Protein AF-A0A409VLP4-F1 (afdb_monomer_lite)

Secondary structure (DSSP, 8-state):
--------------TT-TT-B--TTTTSTTGGG-EEEEEEHHHHHHHHHHHHHHH-SSSEEEEEESSSPP-TTT--HHHHHH-HHHHHHHHHHT--TT---SSSTT-S-SEEEEE--EEEETTEEEE-SSHHHHHHHHHHSTTGGGSEE-----------S---

Structure (mmCIF, N/CA/C/O backbone):
data_AF-A0A409VLP4-F1
#
_entry.id   AF-A0A409VLP4-F1
#
loop_
_atom_site.group_PDB
_atom_site.id
_atom_site.type_symbol
_atom_site.label_atom_id
_atom_site.label_alt_id
_atom_site.label_comp_id
_atom_site.label_asym_id
_atom_site.label_entity_id
_atom_site.label_seq_id
_atom_site.pdbx_PDB_ins_code
_atom_site.Cartn_x
_atom_site.Cartn_y
_atom_site.Cartn_z
_atom_site.occupancy
_atom_site.B_iso_or_equiv
_atom_site.auth_seq_id
_atom_site.auth_comp_id
_atom_site.auth_asym_id
_atom_site.auth_atom_id
_atom_site.pdbx_PDB_model_num
ATOM 1 N N . MET A 1 1 ? -3.221 -22.426 -33.220 1.00 42.34 1 MET A N 1
ATOM 2 C CA . MET A 1 1 ? -2.177 -21.401 -33.399 1.00 42.34 1 MET A CA 1
ATOM 3 C C . MET A 1 1 ? -2.850 -20.164 -33.955 1.00 42.34 1 MET A C 1
ATOM 5 O O . MET A 1 1 ? -3.076 -20.144 -35.148 1.00 42.34 1 MET A O 1
ATOM 9 N N . VAL A 1 2 ? -3.279 -19.259 -33.075 1.00 27.09 2 VAL A N 1
ATOM 10 C CA . VAL A 1 2 ? -3.191 -17.789 -33.166 1.00 27.09 2 VAL A CA 1
ATOM 11 C C . VAL A 1 2 ? -3.543 -17.329 -31.747 1.00 27.09 2 VAL A C 1
ATOM 13 O O . VAL A 1 2 ? -4.700 -17.402 -31.343 1.00 27.09 2 VAL A O 1
ATOM 16 N N . CYS A 1 3 ? -2.531 -16.984 -30.956 1.00 31.17 3 CYS A N 1
ATOM 17 C CA . CYS A 1 3 ? -2.712 -16.157 -29.771 1.00 31.17 3 CYS A CA 1
ATOM 18 C C . CYS A 1 3 ? -2.312 -14.757 -30.222 1.00 31.17 3 CYS A C 1
ATOM 20 O O . CYS A 1 3 ? -1.125 -14.504 -30.394 1.00 31.17 3 CYS A O 1
ATOM 22 N N . GLU A 1 4 ? -3.283 -13.886 -30.464 1.00 32.22 4 GLU A N 1
ATOM 23 C CA . GLU A 1 4 ? -3.028 -12.458 -30.621 1.00 32.22 4 GLU A CA 1
ATOM 24 C C . GLU A 1 4 ? -3.919 -11.721 -29.630 1.00 32.22 4 GLU A C 1
ATOM 26 O O . GLU A 1 4 ? -5.103 -11.495 -29.854 1.00 32.22 4 GLU A O 1
ATOM 31 N N . GLY A 1 5 ? -3.321 -11.414 -28.486 1.00 32.00 5 GLY A N 1
ATOM 32 C CA . GLY A 1 5 ? -3.732 -10.344 -27.598 1.00 32.00 5 GLY A CA 1
ATOM 33 C C . GLY A 1 5 ? -2.447 -9.620 -27.239 1.00 32.00 5 GLY A C 1
ATOM 34 O O . GLY A 1 5 ? -1.599 -10.173 -26.542 1.00 32.00 5 GLY A O 1
ATOM 35 N N . THR A 1 6 ? -2.246 -8.442 -27.817 1.00 34.19 6 THR A N 1
ATOM 36 C CA . THR A 1 6 ? -1.194 -7.512 -27.403 1.00 34.19 6 THR A CA 1
ATOM 37 C C . THR A 1 6 ? -1.337 -7.220 -25.908 1.00 34.19 6 THR A C 1
ATOM 39 O O . THR A 1 6 ? -2.468 -7.185 -25.421 1.00 34.19 6 THR A O 1
ATOM 42 N N . PRO A 1 7 ? -0.240 -7.003 -25.162 1.00 34.22 7 PRO A N 1
ATOM 43 C CA . PRO A 1 7 ? -0.361 -6.544 -23.792 1.00 34.22 7 PRO A CA 1
ATOM 44 C C . PRO A 1 7 ? -0.952 -5.138 -23.852 1.00 34.22 7 PRO A C 1
ATOM 46 O O . PRO A 1 7 ? -0.309 -4.218 -24.357 1.00 34.22 7 PRO A O 1
ATOM 49 N N . ASP A 1 8 ? -2.191 -4.988 -23.388 1.00 33.16 8 ASP A N 1
ATOM 50 C CA . ASP A 1 8 ? -2.768 -3.681 -23.121 1.00 33.16 8 ASP A CA 1
ATOM 51 C C . ASP A 1 8 ? -1.847 -3.002 -22.106 1.00 33.16 8 ASP A C 1
ATOM 53 O O . ASP A 1 8 ? -1.855 -3.298 -20.909 1.00 33.16 8 ASP A O 1
ATOM 57 N N . THR A 1 9 ? -0.986 -2.112 -22.593 1.00 33.16 9 THR A N 1
ATOM 58 C CA . THR A 1 9 ? -0.335 -1.119 -21.755 1.00 33.16 9 THR A CA 1
ATOM 59 C C . THR A 1 9 ? -1.468 -0.290 -21.171 1.00 33.16 9 THR A C 1
ATOM 61 O O . THR A 1 9 ? -2.023 0.567 -21.858 1.00 33.16 9 THR A O 1
ATOM 64 N N . TYR A 1 10 ? -1.866 -0.588 -19.934 1.00 37.72 10 TYR A N 1
ATOM 65 C CA . TYR A 1 10 ? -2.841 0.187 -19.173 1.00 37.72 10 TYR A CA 1
ATOM 66 C C . TYR A 1 10 ? -2.247 1.564 -18.838 1.00 37.72 10 TYR A C 1
ATOM 68 O O . TYR A 1 10 ? -1.964 1.881 -17.691 1.00 37.72 10 TYR A O 1
ATOM 76 N N . SER A 1 11 ? -2.067 2.413 -19.848 1.00 33.72 11 SER A N 1
ATOM 77 C CA . SER A 1 11 ? -1.865 3.852 -19.692 1.00 33.72 11 SER A CA 1
ATOM 78 C C . SER A 1 11 ? -3.220 4.564 -19.703 1.00 33.72 11 SER A C 1
ATOM 80 O O . SER A 1 11 ? -3.400 5.568 -20.390 1.00 33.72 11 SER A O 1
ATOM 82 N N . ASN A 1 12 ? -4.198 4.022 -18.975 1.00 33.00 12 ASN A N 1
ATOM 83 C CA . ASN A 1 12 ? -5.393 4.771 -18.620 1.00 33.00 12 ASN A CA 1
ATOM 84 C C . ASN A 1 12 ? -5.069 5.491 -17.321 1.00 33.00 12 ASN A C 1
ATOM 86 O O . ASN A 1 12 ? -4.972 4.873 -16.263 1.00 33.00 12 ASN A O 1
ATOM 90 N N . HIS A 1 13 ? -4.877 6.800 -17.427 1.00 41.03 13 HIS A N 1
ATOM 91 C CA . HIS A 1 13 ? -4.802 7.709 -16.295 1.00 41.03 13 HIS A CA 1
ATOM 92 C C . HIS A 1 13 ? -6.199 7.757 -15.641 1.00 41.03 13 HIS A C 1
ATOM 94 O O . HIS A 1 13 ? -6.955 8.710 -15.808 1.00 41.03 13 HIS A O 1
ATOM 100 N N . GLU A 1 14 ? -6.603 6.675 -14.966 1.00 44.09 14 GLU A N 1
ATOM 101 C CA . GLU A 1 14 ? -7.746 6.701 -14.059 1.00 44.09 14 GLU A CA 1
ATOM 102 C C . GLU A 1 14 ? -7.360 7.633 -12.911 1.00 44.09 14 GLU A C 1
ATOM 104 O O . GLU A 1 14 ? -6.400 7.375 -12.185 1.00 44.09 14 GLU A O 1
ATOM 109 N N . SER A 1 15 ? -8.106 8.723 -12.756 1.00 48.94 15 SER A N 1
ATOM 110 C CA . SER A 1 15 ? -7.856 9.820 -11.813 1.00 48.94 15 SER A CA 1
ATOM 111 C C . SER A 1 15 ? -7.666 9.404 -10.344 1.00 48.94 15 SER A C 1
ATOM 113 O O . SER A 1 15 ? -7.210 10.213 -9.550 1.00 48.94 15 SER A O 1
ATOM 115 N N . GLY A 1 16 ? -7.962 8.152 -9.971 1.00 56.22 16 GLY A N 1
ATOM 116 C CA . GLY A 1 16 ? -7.765 7.626 -8.615 1.00 56.22 16 GLY A CA 1
ATOM 117 C C . GLY A 1 16 ? -6.438 6.898 -8.357 1.00 56.22 16 GLY A C 1
ATOM 118 O O . GLY A 1 16 ? -6.100 6.686 -7.199 1.00 56.22 16 GLY A O 1
ATOM 119 N N . LEU A 1 17 ? -5.680 6.502 -9.390 1.00 78.31 17 LEU A N 1
ATOM 120 C CA . LEU A 1 17 ? -4.433 5.725 -9.236 1.00 78.31 17 LEU A CA 1
ATOM 121 C C . LEU A 1 17 ? -3.164 6.531 -9.542 1.00 78.31 17 LEU A C 1
ATOM 123 O O . LEU A 1 17 ? -2.083 5.957 -9.630 1.00 78.31 17 LEU A O 1
ATOM 127 N N . SER A 1 18 ? -3.267 7.854 -9.671 1.00 80.81 18 SER A N 1
ATOM 128 C CA . SER A 1 18 ? -2.138 8.747 -9.977 1.00 80.81 18 SER A CA 1
ATOM 129 C C . SER A 1 18 ? -0.970 8.635 -8.986 1.00 80.81 18 SER A C 1
ATOM 131 O O . SER A 1 18 ? 0.172 8.899 -9.352 1.00 80.81 18 SER A O 1
ATOM 133 N N . ARG A 1 19 ? -1.242 8.207 -7.747 1.00 86.94 19 ARG A N 1
ATOM 134 C CA . ARG A 1 19 ? -0.250 8.043 -6.670 1.00 86.94 19 ARG A CA 1
ATOM 135 C C . ARG A 1 19 ? 0.399 6.658 -6.619 1.00 86.94 19 ARG A C 1
ATOM 137 O O . ARG A 1 19 ? 1.321 6.449 -5.835 1.00 86.94 19 ARG A O 1
ATOM 144 N N . LEU A 1 20 ? -0.077 5.707 -7.425 1.00 92.88 20 L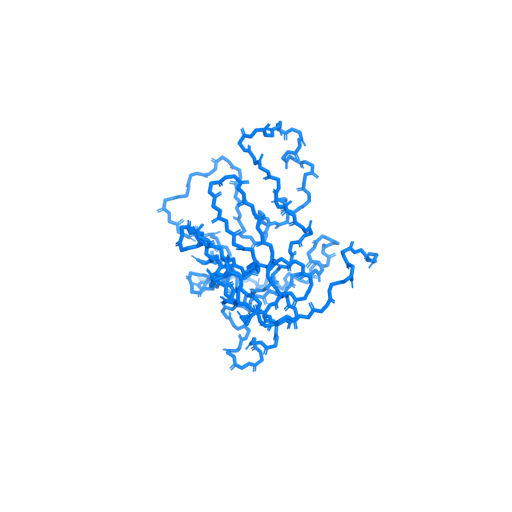EU A N 1
ATOM 145 C CA . LEU A 1 20 ? 0.514 4.377 -7.509 1.00 92.88 20 LEU A CA 1
ATOM 146 C C . LEU A 1 20 ? 1.808 4.432 -8.322 1.00 92.88 20 LEU A C 1
ATOM 148 O O . LEU A 1 20 ? 1.799 4.737 -9.513 1.00 92.88 20 LEU A O 1
ATOM 152 N N . VAL A 1 21 ? 2.908 4.020 -7.702 1.00 93.94 21 VAL A N 1
ATOM 153 C CA . VAL A 1 21 ? 4.096 3.573 -8.429 1.00 93.94 21 VAL A CA 1
ATOM 154 C C . VAL A 1 21 ? 3.962 2.069 -8.605 1.00 93.94 21 VAL A C 1
ATOM 156 O O . VAL A 1 21 ? 4.164 1.310 -7.665 1.00 93.94 21 VAL A O 1
ATOM 159 N N . ASP A 1 22 ? 3.551 1.635 -9.790 1.00 95.50 22 ASP A N 1
ATOM 160 C CA . ASP A 1 22 ? 3.264 0.226 -10.054 1.00 95.50 22 ASP A CA 1
ATOM 161 C C . ASP A 1 22 ? 4.550 -0.558 -10.366 1.00 95.50 22 ASP A C 1
ATOM 163 O O . ASP A 1 22 ? 5.473 -0.031 -10.993 1.00 95.50 22 ASP A O 1
ATOM 167 N N . ALA A 1 23 ? 4.618 -1.820 -9.936 1.00 95.50 23 ALA A N 1
ATOM 168 C CA . ALA A 1 23 ? 5.712 -2.707 -10.314 1.00 95.50 23 ALA A CA 1
ATOM 169 C C . ALA A 1 23 ? 5.572 -3.118 -11.784 1.00 95.50 23 ALA A C 1
ATOM 171 O O . ALA A 1 23 ? 4.475 -3.474 -12.217 1.00 95.50 23 ALA A O 1
ATOM 172 N N . ASN A 1 24 ? 6.676 -3.172 -12.534 1.00 96.31 24 ASN A N 1
ATOM 173 C CA . ASN A 1 24 ? 6.630 -3.509 -13.966 1.00 96.31 24 ASN A CA 1
ATOM 174 C C . ASN A 1 24 ? 5.991 -4.884 -14.231 1.00 96.31 24 ASN A C 1
ATOM 176 O O . ASN A 1 24 ? 5.346 -5.079 -15.258 1.00 96.31 24 ASN A O 1
ATOM 180 N N . ASN A 1 25 ? 6.153 -5.833 -13.302 1.00 95.62 25 ASN A N 1
ATOM 181 C CA . ASN A 1 25 ? 5.617 -7.185 -13.433 1.00 95.62 25 ASN A CA 1
ATOM 182 C C . ASN A 1 25 ? 4.267 -7.398 -12.726 1.00 95.62 25 ASN A C 1
ATOM 184 O O . ASN A 1 25 ? 3.772 -8.533 -12.700 1.00 95.62 25 ASN A O 1
ATOM 188 N N . ALA A 1 26 ? 3.650 -6.352 -12.167 1.00 96.75 26 ALA A N 1
ATOM 189 C CA . ALA A 1 26 ? 2.352 -6.465 -11.510 1.00 96.75 26 ALA A CA 1
ATOM 190 C C . ALA A 1 26 ? 1.269 -6.938 -12.495 1.00 96.75 26 ALA A C 1
ATOM 192 O O . ALA A 1 26 ? 1.112 -6.407 -13.591 1.00 96.75 26 ALA A O 1
ATOM 193 N N . GLY A 1 27 ? 0.493 -7.951 -12.104 1.00 94.31 27 GLY A N 1
ATOM 194 C CA . GLY A 1 27 ? -0.564 -8.533 -12.945 1.00 94.31 27 GLY A CA 1
ATOM 195 C C . GLY A 1 27 ? -0.087 -9.407 -14.109 1.00 94.31 27 GLY A C 1
ATOM 196 O O . GLY A 1 27 ? -0.925 -9.918 -14.847 1.00 94.31 27 GLY A O 1
ATOM 197 N N . THR A 1 28 ? 1.221 -9.620 -14.262 1.00 95.75 28 THR A N 1
ATOM 198 C CA . THR A 1 28 ? 1.781 -10.551 -15.255 1.00 95.75 28 THR A CA 1
ATOM 199 C C . THR A 1 28 ? 1.880 -11.974 -14.689 1.00 95.75 28 THR A C 1
ATOM 201 O O . THR A 1 28 ? 1.486 -12.243 -13.552 1.00 95.75 28 THR A O 1
ATOM 204 N N . GLU A 1 29 ? 2.473 -12.906 -15.439 1.00 94.44 29 GLU A N 1
ATOM 205 C CA . GLU A 1 29 ? 2.801 -14.246 -14.928 1.00 94.44 29 GLU A CA 1
ATOM 206 C C . GLU A 1 29 ? 3.742 -14.222 -13.705 1.00 94.44 29 GLU A C 1
ATOM 208 O O . GLU A 1 29 ? 3.740 -15.148 -12.892 1.00 94.44 29 GLU A O 1
ATOM 213 N N . HIS A 1 30 ? 4.491 -13.130 -13.518 1.00 93.50 30 HIS A N 1
ATOM 214 C CA . HIS A 1 30 ? 5.401 -12.924 -12.393 1.00 93.50 30 HIS A CA 1
ATOM 215 C C . HIS A 1 30 ? 4.761 -12.191 -11.199 1.00 93.50 30 HIS A C 1
ATOM 217 O O . HIS A 1 30 ? 5.442 -11.914 -10.206 1.00 93.50 30 HIS A O 1
ATOM 223 N N . ALA A 1 31 ? 3.452 -11.916 -11.241 1.00 92.44 31 ALA A N 1
ATOM 224 C CA . ALA A 1 31 ? 2.723 -11.210 -10.184 1.00 92.44 31 ALA A CA 1
ATOM 225 C C . ALA A 1 31 ? 2.917 -11.830 -8.788 1.00 92.44 31 ALA A C 1
ATOM 227 O O . ALA A 1 31 ? 3.008 -11.111 -7.795 1.00 92.44 31 ALA A O 1
ATOM 228 N N . GLY A 1 32 ? 3.064 -13.158 -8.701 1.00 89.62 32 GLY A N 1
ATOM 229 C CA . GLY A 1 32 ? 3.279 -13.864 -7.433 1.00 89.62 32 GLY A CA 1
ATOM 230 C C . GLY A 1 32 ? 4.571 -13.481 -6.693 1.00 89.62 32 GLY A C 1
ATOM 231 O O . GLY A 1 32 ? 4.649 -13.637 -5.475 1.00 89.62 32 GLY A O 1
ATOM 232 N N . ALA A 1 33 ? 5.571 -12.956 -7.408 1.00 89.19 33 ALA A N 1
ATOM 233 C CA . ALA A 1 33 ? 6.806 -12.436 -6.824 1.00 89.19 33 ALA A CA 1
ATOM 234 C C . ALA A 1 33 ? 6.721 -10.939 -6.476 1.00 89.19 33 ALA A C 1
ATOM 236 O O . ALA A 1 33 ? 7.570 -10.437 -5.740 1.00 89.19 33 ALA A O 1
ATOM 237 N N . CYS A 1 34 ? 5.708 -10.233 -6.982 1.00 92.19 34 CYS A N 1
ATOM 238 C CA . CYS A 1 34 ? 5.554 -8.800 -6.779 1.00 92.19 34 CYS A CA 1
ATOM 239 C C . CYS A 1 34 ? 5.035 -8.483 -5.370 1.00 92.19 34 CYS A C 1
ATOM 241 O O . CYS A 1 34 ? 4.141 -9.158 -4.850 1.00 92.19 34 CYS A O 1
ATOM 243 N N . THR A 1 35 ? 5.571 -7.416 -4.781 1.00 92.44 35 THR A N 1
ATOM 244 C CA . THR A 1 35 ? 5.193 -6.872 -3.475 1.00 92.44 35 THR A CA 1
ATOM 245 C C . THR A 1 35 ? 4.658 -5.456 -3.639 1.00 92.44 35 THR A C 1
ATOM 247 O O . THR A 1 35 ? 5.344 -4.596 -4.187 1.00 92.44 35 THR A O 1
ATOM 250 N N . LEU A 1 36 ? 3.444 -5.210 -3.154 1.00 94.50 36 LEU A N 1
ATOM 251 C CA . LEU A 1 36 ? 2.915 -3.858 -3.009 1.00 94.50 36 LEU A CA 1
ATOM 252 C C . LEU A 1 36 ? 3.286 -3.335 -1.621 1.00 94.50 36 LEU A C 1
ATOM 254 O O . LEU A 1 36 ? 2.965 -3.975 -0.621 1.00 94.50 36 LEU A O 1
ATOM 258 N N . ILE A 1 37 ? 3.948 -2.186 -1.564 1.00 91.12 37 ILE A N 1
ATOM 259 C CA . ILE A 1 37 ? 4.282 -1.474 -0.333 1.00 91.12 37 ILE A CA 1
ATOM 260 C C . ILE A 1 37 ? 3.202 -0.417 -0.097 1.00 91.12 37 ILE A C 1
ATOM 262 O O . ILE A 1 37 ? 3.052 0.511 -0.891 1.00 91.12 37 ILE A O 1
ATOM 266 N N . LEU A 1 38 ? 2.448 -0.563 0.988 1.00 91.12 38 LEU A N 1
ATOM 267 C CA . LEU A 1 38 ? 1.522 0.448 1.481 1.00 91.12 38 LEU A CA 1
ATOM 268 C C . LEU A 1 38 ? 2.235 1.319 2.495 1.00 91.12 38 LEU A C 1
ATOM 270 O O . LEU A 1 38 ? 2.742 0.802 3.489 1.00 91.12 38 LEU A O 1
ATOM 274 N N . THR A 1 39 ? 2.262 2.621 2.250 1.00 86.81 39 THR A N 1
ATOM 275 C CA . THR A 1 39 ? 2.915 3.572 3.149 1.00 86.81 39 THR A CA 1
ATOM 276 C C . THR A 1 39 ? 1.890 4.457 3.826 1.00 86.81 39 THR A C 1
ATOM 278 O O . THR A 1 39 ? 0.888 4.842 3.223 1.00 86.81 39 THR A O 1
ATOM 281 N N . GLU A 1 40 ? 2.151 4.819 5.074 1.00 82.00 40 GLU A N 1
ATOM 282 C CA . GLU A 1 40 ? 1.425 5.910 5.711 1.00 82.00 40 GLU A CA 1
ATOM 283 C C . GLU A 1 40 ? 1.928 7.248 5.149 1.00 82.00 40 GLU A C 1
ATOM 285 O O . GLU A 1 40 ? 3.085 7.623 5.347 1.00 82.00 40 GLU A O 1
ATOM 290 N N . GLY A 1 41 ? 1.075 7.932 4.379 1.00 80.88 41 GLY A N 1
ATOM 291 C CA . GLY A 1 41 ? 1.385 9.233 3.787 1.00 80.88 41 GLY A CA 1
ATOM 292 C C . GLY A 1 41 ? 2.437 9.222 2.668 1.00 80.88 41 GLY A C 1
ATOM 293 O O . GLY A 1 41 ? 3.032 8.197 2.308 1.00 80.88 41 GLY A O 1
ATOM 294 N N . ASP A 1 42 ? 2.658 10.408 2.095 1.00 83.81 42 ASP A N 1
ATOM 295 C CA . ASP A 1 42 ? 3.608 10.629 0.996 1.00 83.81 42 ASP A CA 1
ATOM 296 C C . ASP A 1 42 ? 5.067 10.564 1.450 1.00 83.81 42 ASP A C 1
ATOM 298 O O . ASP A 1 42 ? 5.937 10.196 0.660 1.00 83.81 42 ASP A O 1
ATOM 302 N N . SER A 1 43 ? 5.348 10.854 2.724 1.00 81.88 43 SER A N 1
ATOM 303 C CA . SER A 1 43 ? 6.703 10.755 3.275 1.00 81.88 43 SER A CA 1
ATOM 304 C C . SER A 1 43 ? 7.211 9.315 3.259 1.00 81.88 43 SER A C 1
ATOM 306 O O . SER A 1 43 ? 8.330 9.055 2.807 1.00 81.88 43 SER A O 1
ATOM 308 N N . GLY A 1 44 ? 6.369 8.360 3.672 1.00 81.06 44 GLY A N 1
ATOM 309 C CA . GLY A 1 44 ? 6.688 6.938 3.570 1.00 81.06 44 GLY A CA 1
ATOM 310 C C . GLY A 1 44 ? 6.857 6.494 2.113 1.00 81.06 44 GLY A C 1
ATOM 311 O O . GLY A 1 44 ? 7.810 5.781 1.793 1.00 81.06 44 GLY A O 1
ATOM 312 N N . ALA A 1 45 ? 6.001 6.974 1.202 1.00 86.50 45 ALA A N 1
ATOM 313 C CA . ALA A 1 45 ? 6.111 6.652 -0.222 1.00 86.50 45 ALA A CA 1
ATOM 314 C C . ALA A 1 45 ? 7.404 7.189 -0.839 1.00 86.50 45 ALA A C 1
ATOM 316 O O . ALA A 1 45 ? 8.065 6.473 -1.591 1.00 86.50 45 ALA A O 1
ATOM 317 N N . ALA A 1 46 ? 7.806 8.420 -0.512 1.00 85.69 46 ALA A N 1
ATOM 318 C CA . ALA A 1 46 ? 9.056 9.009 -0.979 1.00 85.69 46 ALA A CA 1
ATOM 319 C C . ALA A 1 46 ? 10.269 8.171 -0.549 1.00 85.69 46 ALA A C 1
ATOM 321 O O . ALA A 1 46 ? 11.155 7.902 -1.364 1.00 85.69 46 ALA A O 1
ATOM 322 N N . PHE A 1 47 ? 10.279 7.693 0.698 1.00 84.19 47 PHE A N 1
ATOM 323 C CA . PHE A 1 47 ? 11.330 6.805 1.183 1.00 84.19 47 PHE A CA 1
ATOM 324 C C . PHE A 1 47 ? 11.327 5.449 0.470 1.00 84.19 47 PHE A C 1
ATOM 326 O O . PHE A 1 47 ? 12.368 5.010 -0.025 1.00 84.19 47 PHE A O 1
ATOM 333 N N . ALA A 1 48 ? 10.165 4.798 0.366 1.00 85.50 48 ALA A N 1
ATOM 334 C CA . ALA A 1 48 ? 10.046 3.520 -0.328 1.00 85.50 48 ALA A CA 1
ATOM 335 C C . ALA A 1 48 ? 10.510 3.642 -1.790 1.00 85.50 48 ALA A C 1
ATOM 337 O O . ALA A 1 48 ? 11.298 2.822 -2.265 1.00 85.50 48 ALA A O 1
ATOM 338 N N . ASN A 1 49 ? 10.119 4.724 -2.469 1.00 86.56 49 ASN A N 1
ATOM 339 C CA . ASN A 1 49 ? 10.538 5.050 -3.831 1.00 86.56 49 ASN A CA 1
ATOM 340 C C . ASN A 1 49 ? 12.052 5.270 -3.959 1.00 86.56 49 ASN A C 1
ATOM 342 O O . ASN A 1 49 ? 12.644 4.833 -4.948 1.00 86.56 49 ASN A O 1
ATOM 346 N N . ALA A 1 50 ? 12.697 5.902 -2.974 1.00 84.06 50 ALA A N 1
ATOM 347 C CA . ALA A 1 50 ? 14.154 6.014 -2.945 1.00 84.06 50 ALA A CA 1
ATOM 348 C C . ALA A 1 50 ? 14.818 4.627 -2.852 1.00 84.06 50 ALA A C 1
ATOM 350 O O . ALA A 1 50 ? 15.789 4.357 -3.563 1.00 84.06 50 ALA A O 1
ATOM 351 N N . GLY A 1 51 ? 14.245 3.719 -2.054 1.00 81.38 51 GLY A N 1
ATOM 352 C CA . GLY A 1 51 ? 14.665 2.318 -1.975 1.00 81.38 51 GLY A CA 1
ATOM 353 C C . GLY A 1 51 ? 14.542 1.580 -3.312 1.00 81.38 51 GLY A C 1
ATOM 354 O O . GLY A 1 51 ? 15.473 0.871 -3.705 1.00 81.38 51 GLY A O 1
ATOM 355 N N . LEU A 1 52 ? 13.455 1.807 -4.063 1.00 84.19 52 LEU A N 1
ATOM 356 C CA . LEU A 1 52 ? 13.249 1.210 -5.392 1.00 84.19 52 LEU A CA 1
ATOM 357 C C . LEU A 1 52 ? 14.360 1.546 -6.391 1.00 84.19 52 LEU A C 1
ATOM 359 O O . LEU A 1 52 ? 14.628 0.751 -7.290 1.00 84.19 52 LEU A O 1
ATOM 363 N N . GLY A 1 53 ? 15.028 2.694 -6.244 1.00 79.69 53 GLY A N 1
ATOM 364 C CA . GLY A 1 53 ? 16.173 3.057 -7.083 1.00 79.69 53 GLY A CA 1
ATOM 365 C C . GLY A 1 53 ? 17.355 2.088 -6.958 1.00 79.69 53 GLY A C 1
ATOM 366 O O . GLY A 1 53 ? 18.147 1.971 -7.890 1.00 79.69 53 GLY A O 1
ATOM 367 N N . VAL A 1 54 ? 17.452 1.372 -5.833 1.00 79.44 54 VAL A N 1
ATOM 368 C CA . VAL A 1 54 ? 18.521 0.405 -5.549 1.00 79.44 54 VAL A CA 1
ATOM 369 C C . VAL A 1 54 ? 18.084 -1.025 -5.866 1.00 79.44 54 VAL A C 1
ATOM 371 O O . VAL A 1 54 ? 18.843 -1.767 -6.485 1.00 79.44 54 VAL A O 1
ATOM 374 N N . VAL A 1 55 ? 16.874 -1.422 -5.453 1.00 75.56 55 VAL A N 1
ATOM 375 C CA . VAL A 1 55 ? 16.370 -2.800 -5.648 1.00 75.56 55 VAL A CA 1
ATOM 376 C C . VAL A 1 55 ? 15.711 -3.039 -7.010 1.00 75.56 55 VAL A C 1
ATOM 378 O O . VAL A 1 55 ? 15.576 -4.189 -7.422 1.00 75.56 55 VAL A O 1
ATOM 381 N N . GLY A 1 56 ? 15.331 -1.977 -7.722 1.00 80.69 56 GLY A N 1
ATOM 382 C CA . GLY A 1 56 ? 14.616 -2.043 -8.995 1.00 80.69 56 GLY A CA 1
ATOM 383 C C . GLY A 1 56 ? 13.091 -2.004 -8.845 1.00 80.69 56 GLY A C 1
ATOM 384 O O . GLY A 1 56 ? 12.532 -2.266 -7.781 1.00 80.69 56 GLY A O 1
ATOM 385 N N . LYS A 1 57 ? 12.409 -1.671 -9.949 1.00 92.25 57 LYS A N 1
ATOM 386 C CA . LYS A 1 57 ? 10.944 -1.481 -10.020 1.00 92.25 57 LYS A CA 1
ATOM 387 C C . LYS A 1 57 ? 10.185 -2.694 -10.560 1.00 92.25 57 LYS A C 1
ATOM 389 O O . LYS A 1 57 ? 8.978 -2.636 -10.763 1.00 92.25 57 LYS A O 1
ATOM 394 N N . ASP A 1 58 ? 10.878 -3.798 -10.811 1.00 92.06 58 ASP A N 1
ATOM 395 C CA . ASP A 1 58 ? 10.264 -4.952 -11.468 1.00 92.06 58 ASP A CA 1
ATOM 396 C C . ASP A 1 58 ? 9.263 -5.668 -10.564 1.00 92.06 58 ASP A C 1
ATOM 398 O O . ASP A 1 58 ? 8.203 -6.079 -11.025 1.00 92.06 58 ASP A O 1
ATOM 402 N N . TYR A 1 59 ? 9.580 -5.778 -9.272 1.00 92.25 59 TYR A N 1
ATOM 403 C CA . TYR A 1 59 ? 8.819 -6.583 -8.312 1.00 92.25 59 TYR A CA 1
ATOM 404 C C . TYR A 1 59 ? 8.272 -5.786 -7.130 1.00 92.25 59 TYR A C 1
ATOM 406 O O . TYR A 1 59 ? 7.702 -6.380 -6.218 1.00 92.25 59 TYR A O 1
ATOM 414 N N . PHE A 1 60 ? 8.436 -4.466 -7.116 1.00 92.00 60 PHE A N 1
ATOM 415 C CA . PHE A 1 60 ? 8.003 -3.631 -6.004 1.00 92.00 60 PHE A CA 1
ATOM 416 C C . PHE A 1 60 ? 7.205 -2.437 -6.507 1.00 92.00 60 PHE A C 1
ATOM 418 O O . PHE A 1 60 ? 7.700 -1.657 -7.319 1.00 92.00 60 PHE A O 1
ATOM 425 N N . GLY A 1 61 ? 5.973 -2.329 -6.014 1.00 94.38 61 GLY A N 1
ATOM 426 C CA . GLY A 1 61 ? 5.117 -1.164 -6.195 1.00 94.38 61 GLY A CA 1
ATOM 427 C C . GLY A 1 61 ? 4.936 -0.426 -4.874 1.00 94.38 61 GLY A C 1
ATOM 428 O O . GLY A 1 61 ? 5.103 -1.019 -3.809 1.00 94.38 61 GLY A O 1
ATOM 429 N N . VAL A 1 62 ? 4.593 0.856 -4.928 1.00 93.44 62 VAL A N 1
ATOM 430 C CA . VAL A 1 62 ? 4.379 1.717 -3.758 1.00 93.44 62 VAL A CA 1
ATOM 431 C C . VAL A 1 62 ? 3.056 2.452 -3.923 1.00 93.44 62 VAL A C 1
ATOM 433 O O . VAL A 1 62 ? 2.802 3.047 -4.971 1.00 93.44 62 VAL A O 1
ATOM 436 N N . TYR A 1 63 ? 2.221 2.422 -2.888 1.00 93.31 63 TYR A N 1
ATOM 437 C CA . TYR A 1 63 ? 0.976 3.181 -2.834 1.00 93.31 63 TYR A CA 1
ATOM 438 C C . TYR A 1 63 ? 0.809 3.850 -1.457 1.00 93.31 63 TYR A C 1
ATOM 440 O O . TYR A 1 63 ? 0.715 3.140 -0.451 1.00 93.31 63 TYR A O 1
ATOM 448 N N . PRO A 1 64 ? 0.776 5.193 -1.389 1.00 90.69 64 PRO A N 1
ATOM 449 C CA . PRO A 1 64 ? 0.528 5.912 -0.145 1.00 90.69 64 PRO A CA 1
ATOM 450 C C . PRO A 1 64 ? -0.954 5.898 0.237 1.00 90.69 64 PRO A C 1
ATOM 452 O O . PRO A 1 64 ? -1.830 6.107 -0.601 1.00 90.69 64 PRO A O 1
ATOM 455 N N . LEU A 1 65 ? -1.228 5.703 1.525 1.00 86.06 65 LEU A N 1
ATOM 456 C CA . LEU A 1 65 ? -2.561 5.815 2.113 1.00 86.06 65 LEU A CA 1
ATOM 457 C C . LEU A 1 65 ? -2.832 7.246 2.593 1.00 86.06 65 LEU A C 1
ATOM 459 O O . LEU A 1 65 ? -1.962 7.883 3.196 1.00 86.06 65 LEU A O 1
ATOM 463 N N . CYS A 1 66 ? -4.061 7.728 2.384 1.00 78.12 66 CYS A N 1
ATOM 464 C CA . CYS A 1 66 ? -4.558 8.997 2.920 1.00 78.12 66 CYS A CA 1
ATOM 465 C C . CYS A 1 66 ? -4.943 8.864 4.404 1.00 78.12 66 CYS A C 1
ATOM 467 O O . CYS A 1 66 ? -6.110 8.955 4.781 1.00 78.12 66 CYS A O 1
ATOM 469 N N . GLY A 1 67 ? -3.954 8.630 5.265 1.00 73.62 67 GLY A N 1
ATOM 470 C CA . GLY A 1 67 ? -4.172 8.452 6.700 1.00 73.62 67 GLY A CA 1
ATOM 471 C C . GLY A 1 67 ? -4.707 7.064 7.062 1.00 7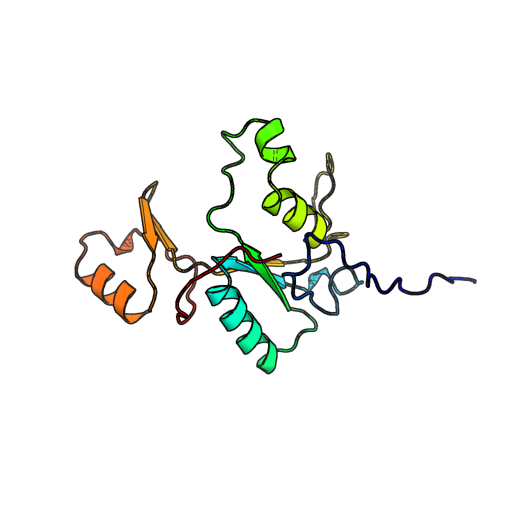3.62 67 GLY A C 1
ATOM 472 O O . GLY A 1 67 ? -4.368 6.059 6.437 1.00 73.62 67 GLY A O 1
ATOM 473 N N . LYS A 1 68 ? -5.507 6.991 8.132 1.00 73.69 68 LYS A N 1
ATOM 474 C CA . LYS A 1 68 ? -5.929 5.711 8.716 1.00 73.69 68 LYS A CA 1
ATOM 475 C C . LYS A 1 68 ? -6.978 5.023 7.848 1.00 73.69 68 LYS A C 1
ATOM 477 O O . LYS A 1 68 ? -8.022 5.600 7.549 1.00 73.69 68 LYS A O 1
ATOM 482 N N . LEU A 1 69 ? -6.731 3.753 7.525 1.00 82.06 69 LEU A N 1
ATOM 483 C CA . LEU A 1 69 ? -7.716 2.913 6.848 1.00 82.06 69 LEU A CA 1
ATOM 484 C C . LEU A 1 69 ? -8.998 2.799 7.674 1.00 82.06 69 LEU A C 1
ATOM 486 O O . LEU A 1 69 ? -8.974 2.661 8.899 1.00 82.06 69 LEU A O 1
ATOM 490 N N . LEU A 1 70 ? -10.129 2.800 6.970 1.00 84.69 70 LEU A N 1
ATOM 491 C CA . LEU A 1 70 ? -11.432 2.541 7.563 1.00 84.69 70 LEU A CA 1
ATOM 492 C C . LEU A 1 70 ? -11.441 1.151 8.216 1.00 84.69 70 LEU A C 1
ATOM 494 O O . LEU A 1 70 ? -11.145 0.145 7.567 1.00 84.69 70 LEU A O 1
ATOM 498 N N . ASN A 1 71 ? -11.846 1.079 9.485 1.00 85.56 71 ASN A N 1
ATOM 499 C CA . ASN A 1 71 ? -12.117 -0.198 10.135 1.00 85.56 71 ASN A CA 1
ATOM 500 C C . ASN A 1 71 ? -13.398 -0.810 9.551 1.00 85.56 71 ASN A C 1
ATOM 502 O O . ASN A 1 71 ? -14.512 -0.471 9.943 1.00 85.56 71 ASN A O 1
ATOM 506 N N . VAL A 1 72 ? -13.222 -1.749 8.626 1.00 87.25 72 VAL A N 1
ATOM 507 C CA . VAL A 1 72 ? -14.324 -2.392 7.902 1.00 87.25 72 VAL A CA 1
ATOM 508 C C . VAL A 1 72 ? -15.196 -3.319 8.758 1.00 87.25 72 VAL A C 1
ATOM 510 O O . VAL A 1 72 ? -16.267 -3.701 8.299 1.00 87.25 72 VAL A O 1
ATOM 513 N N . ARG A 1 73 ? -14.774 -3.707 9.976 1.00 87.38 73 ARG A N 1
ATOM 514 C CA . ARG A 1 73 ? -15.575 -4.594 10.848 1.00 87.38 73 ARG A CA 1
ATOM 515 C C . ARG A 1 73 ? -16.808 -3.897 11.417 1.00 87.38 73 ARG A C 1
ATOM 517 O O . ARG A 1 73 ? -17.845 -4.537 11.556 1.00 87.38 73 ARG A O 1
ATOM 524 N N . ASP A 1 74 ? -16.674 -2.608 11.714 1.00 87.19 74 ASP A N 1
ATOM 525 C CA . ASP A 1 74 ? -17.714 -1.788 12.345 1.00 87.19 74 ASP A CA 1
ATOM 526 C C . ASP A 1 74 ? -18.370 -0.814 11.351 1.00 87.19 74 ASP A C 1
ATOM 528 O O . ASP A 1 74 ? -19.283 -0.073 11.709 1.00 87.19 74 ASP A O 1
ATOM 532 N N . ALA A 1 75 ? -17.904 -0.811 10.099 1.00 90.25 75 ALA A N 1
ATOM 533 C CA . ALA A 1 75 ? -18.394 0.068 9.051 1.00 90.25 75 ALA A CA 1
ATOM 534 C C . ALA A 1 75 ? -19.649 -0.487 8.367 1.00 90.25 75 ALA A C 1
ATOM 536 O O . ALA A 1 75 ? -19.813 -1.688 8.135 1.00 90.25 75 ALA A O 1
ATOM 537 N N . THR A 1 76 ? -20.522 0.423 7.957 1.00 92.50 76 THR A N 1
ATOM 538 C CA . THR A 1 76 ? -21.654 0.124 7.088 1.00 92.50 76 THR A CA 1
ATOM 539 C C . THR A 1 76 ? -21.185 -0.192 5.667 1.00 92.50 76 THR A C 1
ATOM 541 O O . THR A 1 76 ? -20.147 0.280 5.199 1.00 92.50 76 THR A O 1
ATOM 544 N N . LEU A 1 77 ? -22.001 -0.943 4.918 1.00 89.38 77 LEU A N 1
ATOM 545 C CA . LEU A 1 77 ? -21.720 -1.237 3.508 1.00 89.38 77 LEU A CA 1
ATOM 546 C C . LEU A 1 77 ? -21.513 0.044 2.681 1.00 89.38 77 LEU A C 1
ATOM 548 O O . LEU A 1 77 ? -20.652 0.076 1.807 1.00 89.38 77 LEU A O 1
ATOM 552 N N . ASN A 1 78 ? -22.276 1.097 2.980 1.00 91.44 78 ASN A N 1
ATOM 553 C CA . ASN A 1 78 ? -22.185 2.373 2.279 1.00 91.44 78 ASN A CA 1
ATOM 554 C C . ASN A 1 78 ? -20.850 3.089 2.551 1.00 91.44 78 ASN A C 1
ATOM 556 O O . ASN A 1 78 ? -20.256 3.645 1.634 1.00 91.44 78 ASN A O 1
ATOM 560 N N . GLU A 1 79 ? -20.342 3.053 3.785 1.00 90.88 79 GLU A N 1
ATOM 561 C CA . GLU A 1 79 ? -19.025 3.622 4.112 1.00 90.88 79 GLU A CA 1
ATOM 562 C C . GLU A 1 79 ? -17.904 2.881 3.382 1.00 90.88 79 GLU A C 1
ATOM 564 O O . GLU A 1 79 ? -17.027 3.511 2.792 1.00 90.88 79 GLU A O 1
ATOM 569 N N . VAL A 1 80 ? -17.972 1.548 3.339 1.00 89.50 80 VAL A N 1
ATOM 570 C CA . VAL A 1 80 ? -16.993 0.722 2.618 1.00 89.50 80 VAL A CA 1
ATOM 571 C C . VAL A 1 80 ? -17.035 0.991 1.111 1.00 89.50 80 VAL A C 1
ATOM 573 O O . VAL A 1 80 ? -15.989 1.099 0.478 1.00 89.50 80 VAL A O 1
ATOM 576 N N . GLN A 1 81 ? -18.230 1.112 0.527 1.00 87.50 81 GLN A N 1
ATOM 577 C CA . GLN A 1 81 ? -18.406 1.340 -0.911 1.00 87.50 81 GLN A CA 1
ATOM 578 C C . GLN A 1 81 ? -17.978 2.736 -1.367 1.00 87.50 81 GLN A C 1
ATOM 580 O O . GLN A 1 81 ? -17.599 2.884 -2.524 1.00 87.50 81 GLN A O 1
ATOM 585 N N . ASN A 1 82 ? -18.027 3.737 -0.486 1.00 88.00 82 ASN A N 1
ATOM 586 C CA . ASN A 1 82 ? -17.660 5.115 -0.821 1.00 88.00 82 ASN A CA 1
ATOM 587 C C . ASN A 1 82 ? -16.209 5.467 -0.455 1.00 88.00 82 ASN A C 1
ATOM 589 O O . ASN A 1 82 ? -15.720 6.524 -0.859 1.00 88.00 82 ASN A O 1
ATOM 593 N N . ASN A 1 83 ? -15.507 4.605 0.286 1.00 88.12 83 ASN A N 1
ATOM 594 C CA . ASN A 1 83 ? -14.116 4.834 0.658 1.00 88.12 83 ASN A CA 1
ATOM 595 C C . ASN A 1 83 ? -13.179 4.620 -0.546 1.00 88.12 83 ASN A C 1
ATOM 597 O O . ASN A 1 83 ? -12.988 3.495 -1.013 1.00 88.12 83 ASN A O 1
ATOM 601 N N . GLN A 1 84 ? -12.577 5.706 -1.038 1.00 87.31 84 GLN A N 1
ATOM 602 C CA . GLN A 1 84 ? -11.716 5.668 -2.223 1.00 87.31 84 GLN A CA 1
ATOM 603 C C . GLN A 1 84 ? -10.448 4.836 -2.017 1.00 87.31 84 GLN A C 1
ATOM 605 O O . GLN A 1 84 ? -10.059 4.123 -2.937 1.00 87.31 84 GLN A O 1
ATOM 610 N N . ASP A 1 85 ? -9.850 4.833 -0.823 1.00 85.50 85 ASP A N 1
ATOM 611 C CA . ASP A 1 85 ? -8.658 4.022 -0.550 1.00 85.50 85 ASP A CA 1
ATOM 612 C C . ASP A 1 85 ? -8.956 2.526 -0.663 1.00 85.50 85 ASP A C 1
ATOM 614 O O . ASP A 1 85 ? -8.215 1.797 -1.318 1.00 85.50 85 ASP A O 1
ATOM 618 N N . LEU A 1 86 ? -10.079 2.056 -0.113 1.00 88.62 86 LEU A N 1
ATOM 619 C CA . LEU A 1 86 ? -10.502 0.660 -0.255 1.00 88.62 86 LEU A CA 1
ATOM 620 C C . LEU A 1 86 ? -10.811 0.305 -1.714 1.00 88.62 86 LEU A C 1
ATOM 622 O O . LEU A 1 86 ? -10.438 -0.775 -2.184 1.00 88.62 86 LEU A O 1
ATOM 626 N N . LEU A 1 87 ? -11.469 1.206 -2.452 1.00 89.62 87 LEU A N 1
ATOM 627 C CA . LEU A 1 87 ? -11.749 1.006 -3.874 1.00 89.62 87 LEU A CA 1
ATOM 628 C C . LEU A 1 87 ? -10.462 0.945 -4.707 1.00 89.62 87 LEU A C 1
ATOM 630 O O . LEU A 1 87 ? -10.346 0.067 -5.569 1.00 89.62 87 LEU A O 1
ATOM 634 N N . ASN A 1 88 ? -9.505 1.829 -4.436 1.00 91.38 88 ASN A N 1
ATOM 635 C CA . ASN A 1 88 ? -8.212 1.888 -5.106 1.00 91.38 88 ASN A CA 1
ATOM 636 C C . ASN A 1 88 ? -7.367 0.664 -4.768 1.00 91.38 88 ASN A C 1
ATOM 638 O O . ASN A 1 88 ? -6.927 -0.023 -5.682 1.00 91.38 88 ASN A O 1
ATOM 642 N N . LEU A 1 89 ? -7.225 0.304 -3.490 1.00 91.50 89 LEU A N 1
ATOM 643 C CA . LEU A 1 89 ? -6.503 -0.900 -3.066 1.00 91.50 89 LEU A CA 1
ATOM 644 C C . LEU A 1 89 ? -7.063 -2.159 -3.725 1.00 91.50 89 LEU A C 1
ATOM 646 O O . LEU A 1 89 ? -6.308 -2.994 -4.226 1.00 91.50 89 LEU A O 1
ATOM 650 N N . ARG A 1 90 ? -8.393 -2.278 -3.797 1.00 91.50 90 ARG A N 1
ATOM 651 C CA . ARG A 1 90 ? -9.052 -3.380 -4.501 1.00 91.50 90 ARG A CA 1
ATOM 652 C C . ARG A 1 90 ? -8.639 -3.430 -5.974 1.00 91.50 90 ARG A C 1
ATOM 654 O O . ARG A 1 90 ? -8.29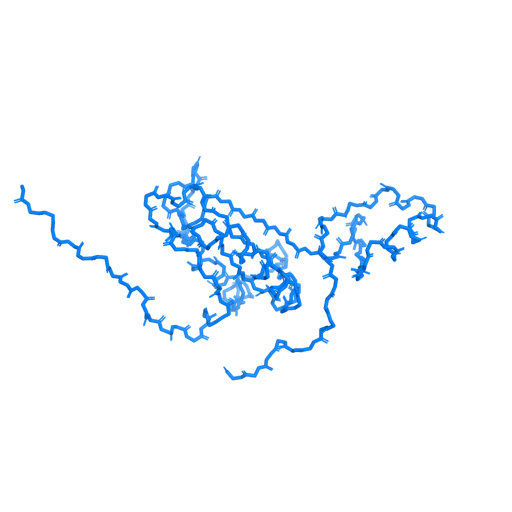7 -4.506 -6.463 1.00 91.50 90 ARG A O 1
ATOM 661 N N . LYS A 1 91 ? -8.653 -2.286 -6.669 1.00 92.81 91 LYS A N 1
ATOM 662 C CA . LYS A 1 91 ? -8.213 -2.179 -8.071 1.00 92.81 91 LYS A CA 1
ATOM 663 C C . LYS A 1 91 ? -6.730 -2.536 -8.226 1.00 92.81 91 LYS A C 1
ATOM 665 O O . LYS A 1 91 ? -6.404 -3.385 -9.050 1.00 92.81 91 LYS A O 1
ATOM 670 N N . ILE A 1 92 ? -5.856 -1.954 -7.402 1.00 95.19 92 ILE A N 1
ATOM 671 C CA . ILE A 1 92 ? -4.398 -2.155 -7.442 1.00 95.19 92 ILE A CA 1
ATOM 672 C C . ILE A 1 92 ? -4.046 -3.626 -7.248 1.00 95.19 92 ILE A C 1
ATOM 674 O O . ILE A 1 92 ? -3.194 -4.142 -7.967 1.00 95.19 92 ILE A O 1
ATOM 678 N N . MET A 1 93 ? -4.714 -4.305 -6.314 1.00 94.25 93 MET A N 1
ATOM 679 C CA . MET A 1 93 ? -4.478 -5.716 -6.010 1.00 94.25 93 MET A CA 1
ATOM 680 C C . MET A 1 93 ? -5.161 -6.676 -6.996 1.00 94.25 93 MET A C 1
ATOM 682 O O . MET A 1 93 ? -4.800 -7.852 -7.044 1.00 94.25 93 MET A O 1
ATOM 686 N N . GLY A 1 94 ? -6.133 -6.214 -7.791 1.00 93.12 94 GLY A N 1
ATOM 687 C CA . GLY A 1 94 ? -6.959 -7.084 -8.639 1.00 93.12 94 GLY A CA 1
ATOM 688 C C . GLY A 1 94 ? -7.972 -7.921 -7.847 1.00 93.12 94 GLY A C 1
ATOM 689 O O . GLY A 1 94 ? -8.305 -9.045 -8.230 1.00 93.12 94 GLY A O 1
ATOM 690 N N . LEU A 1 95 ? -8.449 -7.398 -6.715 1.00 92.19 95 LEU A N 1
ATOM 691 C CA . LEU A 1 95 ? -9.420 -8.076 -5.858 1.00 92.19 95 LEU A CA 1
ATOM 692 C C . LEU A 1 95 ? -10.840 -7.988 -6.446 1.00 92.19 95 LEU A C 1
ATOM 694 O O . LEU A 1 95 ? -11.293 -6.935 -6.895 1.00 92.19 95 LEU A O 1
ATOM 698 N N . GLN A 1 96 ? -11.567 -9.103 -6.415 1.00 88.50 96 GLN A N 1
ATOM 699 C CA . GLN A 1 96 ? -12.907 -9.256 -6.981 1.00 88.50 96 GLN A CA 1
ATOM 700 C C . GLN A 1 96 ? -13.938 -9.484 -5.873 1.00 88.50 96 GLN A C 1
ATOM 702 O O . GLN A 1 96 ? -13.676 -10.186 -4.897 1.00 88.50 96 GLN A O 1
ATOM 707 N N . TYR A 1 97 ? -15.133 -8.907 -6.036 1.00 83.94 97 TYR A N 1
ATOM 708 C CA . TYR A 1 97 ? -16.243 -9.162 -5.117 1.00 83.94 97 TYR A CA 1
ATOM 709 C C . TYR A 1 97 ? -16.710 -10.611 -5.207 1.00 83.94 97 TYR A C 1
ATOM 711 O O . TYR A 1 97 ? -16.717 -11.200 -6.287 1.00 83.94 97 TYR A O 1
ATOM 719 N N . ASN A 1 98 ? -17.159 -11.146 -4.069 1.00 85.94 98 ASN A N 1
ATOM 720 C CA . ASN A 1 98 ? -17.743 -12.485 -3.950 1.00 85.94 98 ASN A CA 1
ATOM 721 C C . ASN A 1 98 ? -16.837 -13.613 -4.467 1.00 85.94 98 ASN A C 1
ATOM 723 O O . ASN A 1 98 ? -17.325 -14.678 -4.839 1.00 85.94 98 ASN A O 1
ATOM 727 N N . LYS A 1 99 ? -15.522 -13.382 -4.492 1.00 89.38 99 LYS A N 1
ATOM 728 C CA . LYS A 1 99 ? -14.526 -14.391 -4.823 1.00 89.38 99 LYS A CA 1
ATOM 729 C C . LYS A 1 99 ? -13.798 -14.813 -3.559 1.00 89.38 99 LYS A C 1
ATOM 731 O O . LYS A 1 99 ? -13.235 -13.982 -2.851 1.00 89.38 99 LYS A O 1
ATOM 736 N N . GLU A 1 100 ? -13.795 -16.111 -3.306 1.00 90.94 100 GLU A N 1
ATOM 737 C CA . GLU A 1 100 ? -12.966 -16.704 -2.269 1.00 90.94 100 GLU A CA 1
ATOM 738 C C . GLU A 1 100 ? -11.569 -16.967 -2.841 1.00 90.94 100 GLU A C 1
ATOM 740 O O . GLU A 1 100 ? -11.413 -17.607 -3.883 1.00 90.94 100 GLU A O 1
ATOM 745 N N . TYR A 1 101 ? -10.547 -16.425 -2.184 1.00 90.00 101 TYR A N 1
ATOM 746 C CA . TYR A 1 101 ? -9.157 -16.571 -2.600 1.00 90.00 101 TYR A CA 1
ATOM 747 C C . TYR A 1 101 ? -8.483 -17.646 -1.749 1.00 90.00 101 TYR A C 1
ATOM 749 O O . TYR A 1 101 ? -8.174 -17.421 -0.584 1.00 90.00 101 TYR A O 1
ATOM 757 N N . THR A 1 102 ? -8.227 -18.812 -2.341 1.00 92.00 102 THR A N 1
ATOM 758 C CA . THR A 1 102 ? -7.456 -19.899 -1.705 1.00 92.00 102 THR A CA 1
ATOM 759 C C . THR A 1 102 ? -5.973 -19.865 -2.079 1.00 92.00 102 THR A C 1
ATOM 761 O O . THR A 1 102 ? -5.167 -20.620 -1.543 1.00 92.00 102 THR A O 1
ATOM 764 N N . ASN A 1 103 ? -5.615 -19.029 -3.052 1.00 89.88 103 ASN A N 1
ATOM 765 C CA . ASN A 1 103 ? -4.262 -18.802 -3.532 1.00 89.88 103 ASN A CA 1
ATOM 766 C C . ASN A 1 103 ? -4.150 -17.376 -4.093 1.00 89.88 103 ASN A C 1
ATOM 768 O O . ASN A 1 103 ? -5.142 -16.658 -4.224 1.00 89.88 103 ASN A O 1
ATOM 772 N N . ILE A 1 104 ? -2.926 -16.982 -4.431 1.00 89.12 104 ILE A N 1
ATOM 773 C CA . ILE A 1 104 ? -2.604 -15.653 -4.965 1.00 89.12 104 ILE A CA 1
ATOM 774 C C . ILE A 1 104 ? -2.815 -15.535 -6.485 1.00 89.12 104 ILE A C 1
ATOM 776 O O . ILE A 1 104 ? -2.518 -14.491 -7.065 1.00 89.12 104 ILE A O 1
ATOM 780 N N . TYR A 1 105 ? -3.293 -16.586 -7.163 1.00 88.94 105 TYR A N 1
ATOM 781 C CA . TYR A 1 105 ? -3.428 -16.564 -8.619 1.00 88.94 105 TYR A CA 1
ATOM 782 C C . TYR A 1 105 ? -4.530 -15.593 -9.060 1.00 88.94 105 TYR A C 1
ATOM 784 O O . TYR A 1 105 ? -5.657 -15.602 -8.558 1.00 88.94 105 TYR A O 1
ATOM 792 N N . GLY A 1 106 ? -4.194 -14.758 -10.044 1.00 87.00 106 GLY A N 1
ATOM 793 C CA . GLY A 1 106 ? -5.075 -13.711 -10.557 1.00 87.00 106 GLY A CA 1
ATOM 794 C C . GLY A 1 106 ? -5.088 -12.423 -9.728 1.00 87.00 106 GLY A C 1
ATOM 795 O O . GLY A 1 106 ? -5.829 -11.512 -10.083 1.00 87.00 106 GLY A O 1
ATOM 796 N N . LEU A 1 107 ? -4.288 -12.328 -8.658 1.00 94.25 107 LEU A N 1
ATOM 797 C CA . LEU A 1 107 ? -3.957 -11.046 -8.031 1.00 94.25 107 LEU A CA 1
ATOM 798 C C . LEU A 1 107 ? -2.822 -10.363 -8.798 1.00 94.25 107 LEU A C 1
ATOM 800 O O . LEU A 1 107 ? -1.967 -11.029 -9.382 1.00 94.25 107 LEU A O 1
ATOM 804 N N . ARG A 1 108 ? -2.790 -9.028 -8.766 1.00 97.00 108 ARG A N 1
ATOM 805 C CA . ARG A 1 108 ? -1.716 -8.242 -9.397 1.00 97.00 108 ARG A CA 1
ATOM 806 C C . ARG A 1 108 ? -0.407 -8.293 -8.611 1.00 97.00 108 ARG A C 1
ATOM 808 O O . ARG A 1 108 ? 0.661 -8.193 -9.206 1.00 97.00 108 ARG A O 1
ATOM 815 N N . TYR A 1 109 ? -0.507 -8.505 -7.303 1.00 95.38 109 TYR A N 1
ATOM 816 C CA . TYR A 1 109 ? 0.610 -8.630 -6.377 1.00 95.38 109 TYR A CA 1
ATOM 817 C C . TYR A 1 109 ? 0.441 -9.891 -5.533 1.00 95.38 109 TYR A C 1
ATOM 819 O O . TYR A 1 109 ? -0.642 -10.158 -5.011 1.00 95.38 109 TYR A O 1
ATOM 827 N N . GLY A 1 110 ? 1.519 -10.660 -5.385 1.00 90.50 110 GLY A N 1
ATOM 828 C CA . GLY A 1 110 ? 1.554 -11.848 -4.536 1.00 90.50 110 GLY A CA 1
ATOM 829 C C . GLY A 1 110 ? 1.810 -11.537 -3.064 1.00 90.50 110 GLY A C 1
ATOM 830 O O . GLY A 1 110 ? 1.570 -12.389 -2.209 1.00 90.50 110 GLY A O 1
ATOM 831 N N . ARG A 1 111 ? 2.317 -10.336 -2.760 1.00 91.38 111 ARG A N 1
ATOM 832 C CA . ARG A 1 111 ? 2.690 -9.909 -1.409 1.00 91.38 111 ARG A CA 1
ATOM 833 C C . ARG A 1 111 ? 2.222 -8.485 -1.145 1.00 91.38 111 ARG A C 1
ATOM 835 O O . ARG A 1 111 ? 2.232 -7.640 -2.039 1.00 91.38 111 ARG A O 1
ATOM 842 N N . LEU A 1 112 ? 1.871 -8.232 0.108 1.00 88.56 112 LEU A N 1
ATOM 843 C CA . LEU A 1 112 ? 1.543 -6.914 0.628 1.00 88.56 112 LEU A CA 1
ATOM 844 C C . LEU A 1 112 ? 2.486 -6.621 1.793 1.00 88.56 112 LEU A C 1
ATOM 846 O O . LEU A 1 112 ? 2.622 -7.444 2.698 1.00 88.56 112 LEU A O 1
ATOM 850 N N . MET A 1 113 ? 3.140 -5.471 1.754 1.00 86.31 113 MET A N 1
ATOM 851 C CA . MET A 1 113 ? 4.001 -4.961 2.811 1.00 86.31 113 MET A CA 1
ATOM 852 C C . MET A 1 113 ? 3.389 -3.665 3.324 1.00 86.31 113 MET A C 1
ATOM 854 O O . MET A 1 113 ? 3.066 -2.793 2.526 1.00 86.31 113 MET A O 1
ATOM 858 N N . ILE A 1 114 ? 3.222 -3.537 4.635 1.00 84.25 114 ILE A N 1
ATOM 859 C CA . ILE A 1 114 ? 2.757 -2.301 5.266 1.00 84.25 114 ILE A CA 1
ATOM 860 C C . ILE A 1 114 ? 3.974 -1.637 5.901 1.00 84.25 114 ILE A C 1
ATOM 862 O O . ILE A 1 114 ? 4.746 -2.286 6.603 1.00 84.25 114 ILE A O 1
ATOM 866 N N . MET A 1 115 ? 4.159 -0.362 5.593 1.00 77.81 115 MET A N 1
ATOM 867 C CA . MET A 1 115 ? 5.243 0.484 6.065 1.00 77.81 115 MET A CA 1
ATOM 868 C C . MET A 1 115 ? 4.602 1.667 6.790 1.00 77.81 115 MET A C 1
ATOM 870 O O . MET A 1 115 ? 4.187 2.64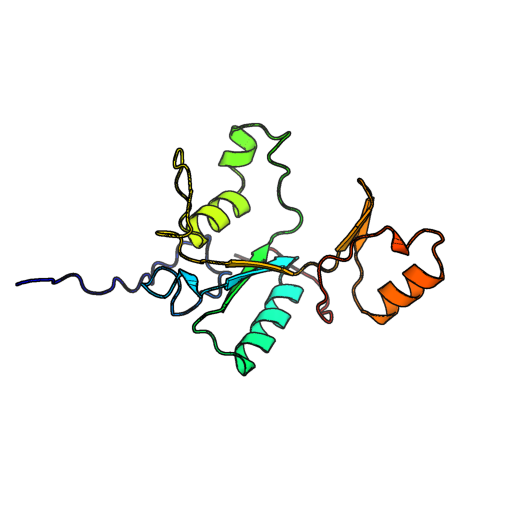7 6.171 1.00 77.81 115 MET A O 1
ATOM 874 N N . THR A 1 116 ? 4.468 1.534 8.106 1.00 70.06 116 THR A N 1
ATOM 875 C CA . THR A 1 116 ? 3.921 2.561 8.999 1.00 70.06 116 THR A CA 1
ATOM 876 C C . THR A 1 116 ? 4.959 2.891 10.055 1.00 70.06 116 THR A C 1
ATOM 878 O O . THR A 1 116 ? 5.841 2.102 10.360 1.00 70.06 116 THR A O 1
ATOM 881 N N . ASN A 1 117 ? 4.871 4.086 10.606 1.00 67.44 117 ASN A N 1
ATOM 882 C CA . ASN A 1 117 ? 5.724 4.544 11.685 1.00 67.44 117 ASN A CA 1
ATOM 883 C C . ASN A 1 117 ? 5.022 4.426 13.057 1.00 67.44 117 ASN A C 1
ATOM 885 O O . ASN A 1 117 ? 5.462 5.010 14.049 1.00 67.44 117 ASN A O 1
ATOM 889 N N . GLN A 1 118 ? 3.927 3.663 13.111 1.00 64.50 118 GLN A N 1
ATOM 890 C CA . GLN A 1 118 ? 3.070 3.500 14.276 1.00 64.50 118 GLN A CA 1
ATOM 891 C C . GLN A 1 118 ? 3.452 2.265 15.104 1.00 64.50 118 GLN A C 1
ATOM 893 O O . GLN A 1 118 ? 3.551 1.147 14.594 1.00 64.50 118 GLN A O 1
ATOM 898 N N . ALA A 1 119 ? 3.610 2.453 16.415 1.00 66.56 119 ALA A N 1
ATOM 899 C CA . ALA A 1 119 ? 3.590 1.356 17.376 1.00 66.56 119 ALA A CA 1
ATOM 900 C C . ALA A 1 119 ? 2.189 1.211 17.975 1.00 66.56 119 ALA A C 1
ATOM 902 O O . ALA A 1 119 ? 1.507 2.203 18.267 1.00 66.56 119 ALA A O 1
ATOM 903 N N . THR A 1 120 ? 1.774 -0.030 18.214 1.00 70.19 120 THR A N 1
ATOM 904 C CA . THR A 1 120 ? 0.446 -0.341 18.754 1.00 70.19 120 THR A CA 1
ATOM 905 C C . THR A 1 120 ? 0.518 -1.212 20.002 1.00 70.19 120 THR A C 1
ATOM 907 O O . THR A 1 120 ? 1.368 -2.089 20.121 1.00 70.19 120 THR A O 1
ATOM 910 N N . HIS A 1 121 ? -0.395 -0.987 20.947 1.00 72.25 121 HIS A N 1
ATOM 911 C CA . HIS A 1 121 ? -0.599 -1.859 22.106 1.00 72.25 121 HIS A CA 1
ATOM 912 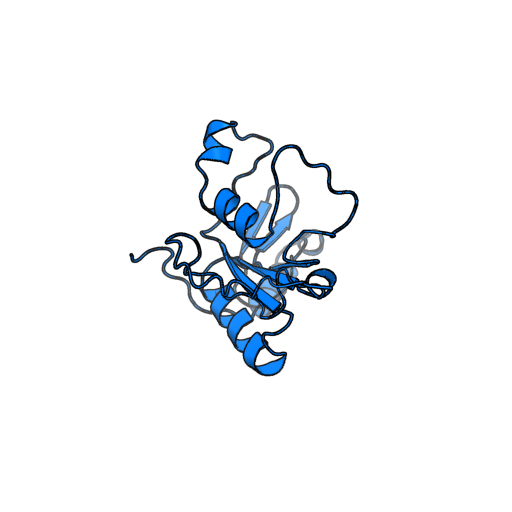C C . HIS A 1 121 ? -2.076 -1.878 22.498 1.00 72.25 121 HIS A C 1
ATOM 914 O O . HIS A 1 121 ? -2.637 -0.891 22.991 1.00 72.25 121 HIS A O 1
ATOM 920 N N . GLY A 1 122 ? -2.735 -3.010 22.250 1.00 78.25 122 GLY A N 1
ATOM 921 C CA . GLY A 1 122 ? -4.187 -3.113 22.370 1.00 78.25 122 GLY A CA 1
ATOM 922 C C . GLY A 1 122 ? -4.887 -2.128 21.426 1.00 78.25 122 GLY A C 1
ATOM 923 O O . GLY A 1 122 ? -4.738 -2.218 20.215 1.00 78.25 122 GLY A O 1
ATOM 924 N N . GLN A 1 123 ? -5.650 -1.179 21.978 1.00 71.69 123 GLN A N 1
ATOM 925 C CA . GLN A 1 123 ? -6.301 -0.099 21.213 1.00 71.69 123 GLN A CA 1
ATOM 926 C C . GLN A 1 123 ? -5.478 1.197 21.154 1.00 71.69 123 GLN A C 1
ATOM 928 O O . GLN A 1 123 ? -5.931 2.195 20.593 1.00 71.69 123 GLN A O 1
ATOM 933 N N . LYS A 1 124 ? -4.294 1.224 21.774 1.00 73.50 124 LYS A N 1
ATOM 934 C CA . LYS A 1 124 ? -3.447 2.416 21.814 1.00 73.50 124 LYS A CA 1
ATOM 935 C C . LYS A 1 124 ? -2.515 2.428 20.611 1.00 73.50 124 LYS A C 1
ATOM 937 O O . LYS A 1 124 ? -1.981 1.391 20.227 1.00 73.50 124 LYS A O 1
ATOM 942 N N . GLN A 1 125 ? -2.334 3.614 20.048 1.00 72.06 125 GLN A N 1
ATOM 943 C CA . GLN A 1 125 ? -1.500 3.868 18.882 1.00 72.06 125 GLN A CA 1
ATOM 944 C C . GLN A 1 125 ? -0.594 5.054 19.195 1.00 72.06 125 GLN A C 1
ATOM 946 O O . GLN A 1 125 ? -1.044 6.020 19.824 1.00 72.06 125 GLN A O 1
ATOM 951 N N . ARG A 1 126 ? 0.675 4.961 18.802 1.00 71.19 126 ARG A N 1
ATOM 952 C CA . ARG A 1 126 ? 1.652 6.031 18.971 1.00 71.19 126 ARG A CA 1
ATOM 953 C C . ARG A 1 126 ? 2.568 6.077 17.763 1.00 71.19 126 ARG A C 1
ATOM 955 O O . ARG A 1 126 ? 3.150 5.062 17.398 1.00 71.19 126 ARG A O 1
ATOM 962 N N . ASP A 1 127 ? 2.694 7.261 17.192 1.00 70.25 127 ASP A N 1
ATOM 963 C CA . ASP A 1 127 ? 3.496 7.485 15.998 1.00 70.25 127 ASP A CA 1
ATOM 964 C C . ASP A 1 127 ? 4.918 7.885 16.415 1.00 70.25 127 ASP A C 1
ATOM 966 O O . ASP A 1 127 ? 5.103 8.648 17.369 1.00 70.25 127 ASP A O 1
ATOM 970 N N . PHE A 1 128 ? 5.915 7.351 15.714 1.00 67.94 128 PHE A N 1
ATOM 971 C CA . PHE A 1 128 ? 7.332 7.661 15.906 1.00 67.94 128 PHE A CA 1
ATOM 972 C C . PHE A 1 128 ? 7.924 8.109 14.583 1.00 67.94 128 PHE A C 1
ATOM 974 O O . PHE A 1 128 ? 7.663 7.503 13.556 1.00 67.94 128 PHE A O 1
ATOM 981 N N . PHE A 1 129 ? 8.749 9.145 14.560 1.00 62.41 129 PHE A N 1
ATOM 982 C CA . PHE A 1 129 ? 9.308 9.650 13.301 1.00 62.41 129 PHE A CA 1
ATOM 983 C C . PHE A 1 129 ? 10.738 9.162 13.061 1.00 62.41 129 PHE A C 1
ATOM 985 O O . PHE A 1 129 ? 11.246 9.230 11.939 1.00 62.41 129 PHE A O 1
ATOM 992 N N . THR A 1 130 ? 11.403 8.658 14.106 1.00 63.38 130 THR A N 1
ATOM 993 C CA . THR A 1 130 ? 12.778 8.151 14.031 1.00 63.38 130 THR A CA 1
ATOM 994 C C . THR A 1 130 ? 13.028 6.980 14.988 1.00 63.38 130 THR A C 1
ATOM 996 O O . THR A 1 130 ? 12.363 6.856 16.016 1.00 63.38 130 THR A O 1
ATOM 999 N N . ILE A 1 131 ? 14.031 6.146 14.672 1.00 65.56 131 ILE A N 1
ATOM 1000 C CA . ILE A 1 131 ? 14.510 5.064 15.558 1.00 65.56 131 ILE A CA 1
ATOM 1001 C C . ILE A 1 131 ? 14.864 5.601 16.946 1.00 65.56 131 ILE A C 1
ATOM 1003 O O . ILE A 1 131 ? 14.327 5.079 17.921 1.00 65.56 131 ILE A O 1
ATOM 1007 N N . PRO A 1 132 ? 15.674 6.672 17.072 1.00 75.25 132 PRO A N 1
ATOM 1008 C CA . PRO A 1 132 ? 16.084 7.140 18.391 1.00 75.25 132 PRO A CA 1
ATOM 1009 C C . PRO A 1 132 ? 14.917 7.673 19.228 1.00 75.25 132 PRO A C 1
ATOM 1011 O O . PRO A 1 132 ? 14.951 7.592 20.450 1.00 75.25 132 PRO A O 1
ATOM 1014 N N . GLU A 1 133 ? 13.874 8.216 18.592 1.00 72.56 133 GLU A N 1
ATOM 1015 C CA . GLU A 1 133 ? 12.663 8.656 19.291 1.00 72.56 133 GLU A CA 1
ATOM 1016 C C . GLU A 1 133 ? 11.891 7.476 19.892 1.00 72.56 133 GLU A C 1
ATOM 1018 O O . GLU A 1 133 ? 11.481 7.540 21.052 1.00 72.56 133 GLU A O 1
ATOM 1023 N N . TYR A 1 134 ? 11.724 6.397 19.121 1.00 74.44 134 TYR A N 1
ATOM 1024 C CA . TYR A 1 134 ? 11.095 5.167 19.596 1.00 74.44 134 TYR A CA 1
ATOM 1025 C C . TYR A 1 134 ? 11.898 4.517 20.725 1.00 74.44 134 TYR A C 1
ATOM 1027 O O . TYR A 1 134 ? 11.331 4.206 21.768 1.00 74.44 134 TYR A O 1
ATOM 1035 N N . GLU A 1 135 ? 13.210 4.352 20.547 1.00 74.19 135 GLU A N 1
ATOM 1036 C CA . GLU A 1 135 ? 14.085 3.736 21.553 1.00 74.19 135 GLU A CA 1
ATOM 1037 C C . GLU A 1 135 ? 14.069 4.525 22.863 1.00 74.19 135 GLU A C 1
ATOM 1039 O O . GLU A 1 135 ? 13.870 3.951 23.931 1.00 74.19 135 GLU A O 1
ATOM 1044 N N . LYS A 1 136 ? 14.165 5.857 22.782 1.00 84.50 136 LYS A N 1
ATOM 1045 C CA . LYS A 1 136 ? 14.055 6.722 23.959 1.00 84.50 136 LYS A CA 1
ATOM 1046 C C . LYS A 1 136 ? 12.704 6.562 24.656 1.00 84.50 136 LYS A C 1
ATOM 1048 O O . LYS A 1 136 ? 12.636 6.475 25.878 1.00 84.50 136 LYS A O 1
ATOM 1053 N N . TRP A 1 137 ? 11.615 6.529 23.891 1.00 84.69 137 TRP A N 1
ATOM 1054 C CA . TRP A 1 137 ? 10.286 6.327 24.457 1.00 84.69 137 TRP A CA 1
ATOM 1055 C C . TRP A 1 137 ? 10.136 4.953 25.127 1.00 84.69 137 TRP A C 1
ATOM 1057 O O . TRP A 1 137 ? 9.504 4.864 26.184 1.00 84.69 137 TRP A O 1
ATOM 1067 N N . LEU A 1 138 ? 10.719 3.911 24.530 1.00 79.69 138 LEU A N 1
ATOM 1068 C CA . LEU A 1 138 ? 10.727 2.548 25.052 1.00 79.69 138 LEU A CA 1
ATOM 1069 C C . LEU A 1 138 ? 11.465 2.477 26.397 1.00 79.69 138 LEU A C 1
ATOM 1071 O O . LEU A 1 138 ? 10.961 1.865 27.333 1.00 79.69 138 LEU A O 1
ATOM 1075 N N . GLU A 1 139 ? 12.609 3.156 26.522 1.00 84.50 139 GLU A N 1
ATOM 1076 C CA . GLU A 1 139 ? 13.376 3.251 27.774 1.00 84.50 139 GLU A CA 1
ATOM 1077 C C . GLU A 1 139 ? 12.623 4.005 28.884 1.00 84.50 139 GLU A C 1
ATOM 1079 O O . GLU A 1 139 ? 12.719 3.657 30.062 1.00 84.50 139 GLU A O 1
ATOM 1084 N N . GLU A 1 140 ? 11.867 5.043 28.518 1.00 88.06 140 GLU A N 1
ATOM 1085 C CA . GLU A 1 140 ? 11.146 5.904 29.463 1.00 88.06 140 GLU A CA 1
ATOM 1086 C C . GLU A 1 140 ? 9.767 5.349 29.873 1.00 88.06 140 GLU A C 1
ATOM 1088 O O . GLU A 1 140 ? 9.180 5.829 30.848 1.00 88.06 140 GLU A O 1
ATOM 1093 N N . THR A 1 141 ? 9.233 4.349 29.159 1.00 82.38 141 THR A N 1
ATOM 1094 C CA . THR A 1 141 ? 7.863 3.843 29.350 1.00 82.38 141 THR A CA 1
ATOM 1095 C C . THR A 1 141 ? 7.859 2.413 29.899 1.00 82.38 141 THR A C 1
ATOM 1097 O O . THR A 1 141 ? 8.089 1.471 29.142 1.00 82.38 141 THR A O 1
ATOM 1100 N N . PRO A 1 142 ? 7.517 2.202 31.187 1.00 83.31 142 PRO A N 1
ATOM 1101 C CA . PRO A 1 142 ? 7.338 0.858 31.738 1.00 83.31 142 PRO A CA 1
ATOM 1102 C C . PRO A 1 142 ? 6.259 0.076 30.969 1.00 83.31 142 PRO A C 1
ATOM 1104 O O . PRO A 1 142 ? 5.134 0.565 30.834 1.00 83.31 142 PRO A O 1
ATOM 1107 N N . GLY A 1 143 ? 6.587 -1.126 30.478 1.00 77.38 143 GLY A N 1
ATOM 1108 C CA . GLY A 1 143 ? 5.700 -1.941 29.635 1.00 77.38 143 GLY A CA 1
ATOM 1109 C C . GLY A 1 143 ? 5.679 -1.525 28.158 1.00 77.38 143 GLY A C 1
ATOM 1110 O O . GLY A 1 143 ? 4.813 -1.965 27.401 1.00 77.38 143 GLY A O 1
ATOM 1111 N N . GLY A 1 144 ? 6.605 -0.662 27.727 1.00 69.12 144 GLY A N 1
ATOM 1112 C CA . GLY A 1 144 ? 6.764 -0.283 26.324 1.00 69.12 144 GLY A CA 1
ATOM 1113 C C . GLY A 1 144 ? 7.125 -1.473 25.427 1.00 69.12 144 GLY A C 1
ATOM 1114 O O . GLY A 1 144 ? 6.742 -1.489 24.262 1.00 69.12 144 GLY A O 1
ATOM 1115 N N . GLU A 1 145 ? 7.773 -2.507 25.973 1.00 72.62 145 GLU A N 1
ATOM 1116 C CA . GLU A 1 145 ? 8.106 -3.751 25.266 1.00 72.62 145 GLU A CA 1
ATOM 1117 C C . GLU A 1 145 ? 6.884 -4.555 24.792 1.00 72.62 145 GLU A C 1
ATOM 1119 O O . GLU A 1 145 ? 7.009 -5.409 23.915 1.00 72.62 145 GLU A O 1
ATOM 1124 N N . GLU A 1 146 ? 5.697 -4.282 25.341 1.00 74.06 146 GLU A N 1
ATOM 1125 C CA . GLU A 1 146 ? 4.442 -4.908 24.916 1.00 74.06 146 GLU A CA 1
ATOM 1126 C C . GLU A 1 146 ? 3.823 -4.223 23.685 1.00 74.06 146 GLU A C 1
ATOM 1128 O O . GLU A 1 146 ? 2.760 -4.641 23.212 1.00 74.06 146 GLU A O 1
ATOM 1133 N N . TRP A 1 147 ? 4.441 -3.150 23.183 1.00 75.06 147 TRP A N 1
ATOM 1134 C CA . TRP A 1 147 ? 4.007 -2.466 21.973 1.00 75.06 147 TRP A CA 1
ATOM 1135 C C . TRP A 1 147 ? 4.637 -3.108 20.739 1.00 75.06 147 TRP A C 1
ATOM 1137 O O . TRP A 1 147 ? 5.851 -3.283 20.648 1.00 75.06 147 TRP A O 1
ATOM 1147 N N . VAL A 1 148 ? 3.800 -3.452 19.763 1.00 63.31 148 VAL A N 1
ATOM 1148 C CA . VAL A 1 148 ? 4.240 -3.996 18.480 1.00 63.31 148 VAL A CA 1
ATOM 1149 C C . VAL A 1 148 ? 4.578 -2.834 17.564 1.00 63.31 148 VAL A C 1
ATOM 1151 O O . VAL A 1 148 ? 3.713 -2.024 17.224 1.00 63.31 148 VAL A O 1
ATOM 1154 N N . LEU A 1 149 ? 5.845 -2.764 17.168 1.00 57.59 149 LEU A N 1
ATOM 1155 C CA . LEU A 1 149 ? 6.306 -1.848 16.141 1.00 57.59 149 LEU A CA 1
ATOM 1156 C C . LEU A 1 149 ? 6.171 -2.509 14.764 1.00 57.59 149 LEU A C 1
ATOM 1158 O O . LEU A 1 149 ? 6.865 -3.482 14.454 1.00 57.59 149 LEU A O 1
ATOM 1162 N N . GLU A 1 150 ? 5.307 -1.961 13.918 1.00 56.94 150 GLU A N 1
ATOM 1163 C CA . GLU A 1 150 ? 5.068 -2.478 12.571 1.00 56.94 150 GLU A CA 1
ATOM 1164 C C . GLU A 1 150 ? 6.050 -1.863 11.549 1.00 56.94 150 GLU A C 1
ATOM 1166 O O . GLU A 1 150 ? 5.664 -1.114 10.668 1.00 56.94 150 GLU A O 1
ATOM 1171 N N . HIS A 1 151 ? 7.335 -2.241 11.661 1.00 48.75 151 HIS A N 1
ATOM 1172 C CA . HIS A 1 151 ? 8.456 -1.952 10.736 1.00 48.75 151 HIS A CA 1
ATOM 1173 C C . HIS A 1 151 ? 8.871 -0.479 10.509 1.00 48.75 151 HIS A C 1
ATOM 1175 O O . HIS A 1 151 ? 8.071 0.428 10.389 1.00 48.75 151 HIS A O 1
ATOM 1181 N N . PHE A 1 152 ? 10.183 -0.235 10.398 1.00 40.06 152 PHE A N 1
ATOM 1182 C CA . PHE A 1 152 ? 10.767 1.112 10.362 1.00 40.06 152 PHE A CA 1
ATOM 1183 C C . PHE A 1 152 ? 10.882 1.743 8.968 1.00 40.06 152 PHE A C 1
ATOM 1185 O O . PHE A 1 152 ? 11.182 1.070 7.982 1.00 40.06 152 PHE A O 1
ATOM 1192 N N . THR A 1 153 ? 10.790 3.074 8.915 1.00 44.75 153 THR A N 1
ATOM 1193 C CA . THR A 1 153 ? 11.283 3.916 7.816 1.00 44.75 153 THR A CA 1
ATOM 1194 C C . THR A 1 153 ? 11.796 5.254 8.363 1.00 44.75 153 THR A C 1
ATOM 1196 O O . THR A 1 153 ? 11.234 5.796 9.310 1.00 44.75 153 THR A O 1
ATOM 1199 N N . VAL A 1 154 ? 12.917 5.747 7.823 1.00 38.50 154 VAL A N 1
ATOM 1200 C CA . VAL A 1 154 ? 13.595 6.980 8.267 1.00 38.50 154 VAL A CA 1
ATOM 1201 C C . VAL A 1 154 ? 12.864 8.200 7.697 1.00 38.50 154 VAL A C 1
ATOM 1203 O O . VAL A 1 154 ? 12.674 8.293 6.487 1.00 38.50 154 VAL A O 1
ATOM 1206 N N . GLY A 1 155 ? 12.438 9.097 8.591 1.00 38.84 155 GLY A N 1
ATOM 1207 C CA . GLY A 1 155 ? 11.408 10.107 8.354 1.00 38.84 155 GLY A CA 1
ATOM 1208 C C . GLY A 1 155 ? 11.677 11.182 7.292 1.00 38.84 155 GLY A C 1
ATOM 1209 O O . GLY A 1 155 ? 12.798 11.652 7.090 1.00 38.84 155 GLY A O 1
ATOM 1210 N N . GLY A 1 156 ? 10.573 11.621 6.685 1.00 42.22 156 GLY A N 1
ATOM 1211 C CA . GLY A 1 156 ? 10.382 12.902 6.004 1.00 42.22 156 GLY A CA 1
ATOM 1212 C C . GLY A 1 156 ? 9.154 13.602 6.604 1.00 42.22 156 GLY A C 1
ATOM 1213 O O . GLY A 1 156 ? 8.273 12.943 7.143 1.00 42.22 156 GLY A O 1
ATOM 1214 N N . SER A 1 157 ? 9.142 14.934 6.597 1.00 43.03 157 SER A N 1
ATOM 1215 C CA . SER A 1 157 ? 8.106 15.777 7.215 1.00 43.03 157 SER A CA 1
ATOM 1216 C C . SER A 1 157 ? 6.823 15.827 6.371 1.00 43.03 157 SER A C 1
ATOM 1218 O O . SER A 1 157 ? 6.880 16.257 5.223 1.00 43.03 157 SER A O 1
ATOM 1220 N N . ASP A 1 158 ? 5.669 15.494 6.962 1.00 43.56 158 ASP A N 1
ATOM 1221 C CA . ASP A 1 158 ? 4.366 15.416 6.277 1.00 43.56 158 ASP A CA 1
ATOM 1222 C C . ASP A 1 158 ? 3.646 16.761 6.032 1.00 43.56 158 ASP A C 1
ATOM 1224 O O . ASP A 1 158 ? 3.492 17.584 6.942 1.00 43.56 158 ASP A O 1
ATOM 1228 N N . ARG A 1 159 ? 3.158 16.917 4.786 1.00 37.91 159 ARG A N 1
ATOM 1229 C CA . ARG A 1 159 ? 1.992 17.674 4.242 1.00 37.91 159 ARG A CA 1
ATOM 1230 C C . ARG A 1 159 ? 2.077 17.550 2.697 1.00 37.91 159 ARG A C 1
ATOM 1232 O O . ARG A 1 159 ? 3.138 17.856 2.173 1.00 37.91 159 ARG A O 1
ATOM 1239 N N . LEU A 1 160 ? 1.091 17.128 1.893 1.00 41.12 160 LEU A N 1
ATOM 1240 C CA . LEU A 1 160 ? -0.373 17.033 2.004 1.00 41.12 160 LEU A CA 1
ATOM 1241 C C . LEU A 1 160 ? -0.908 15.864 1.147 1.00 41.12 160 LEU A C 1
ATOM 1243 O O . LEU A 1 160 ? -0.541 15.735 -0.016 1.00 41.12 160 LEU A O 1
ATOM 1247 N N . CYS A 1 161 ? -1.859 15.098 1.689 1.00 48.00 161 CYS A N 1
ATOM 1248 C CA . CYS A 1 161 ? -2.852 14.399 0.873 1.00 48.00 161 CYS A CA 1
ATOM 1249 C C . CYS A 1 161 ? -3.874 15.446 0.410 1.00 48.00 161 CYS A C 1
ATOM 1251 O O . CYS A 1 161 ? -4.777 15.756 1.178 1.00 48.00 161 CYS A O 1
ATOM 1253 N N . ASP A 1 162 ? -3.599 16.063 -0.740 1.00 42.09 162 ASP A N 1
ATOM 1254 C CA . ASP A 1 162 ? -4.482 16.802 -1.664 1.00 42.09 162 ASP A CA 1
ATOM 1255 C C . ASP A 1 162 ? -3.637 17.888 -2.350 1.00 42.09 162 ASP A C 1
ATOM 1257 O O . ASP A 1 162 ? -3.109 18.752 -1.656 1.00 42.09 162 ASP A O 1
ATOM 1261 N N . GLU A 1 163 ? -3.483 17.814 -3.677 1.00 37.69 163 GLU A N 1
ATOM 1262 C CA . GLU A 1 163 ? -3.837 18.877 -4.638 1.00 37.69 163 GLU A CA 1
ATOM 1263 C C . GLU A 1 163 ? -4.006 18.229 -6.039 1.00 37.69 163 GLU A C 1
ATOM 1265 O O . GLU A 1 163 ? -3.061 17.654 -6.584 1.00 37.69 163 GLU A O 1
ATOM 1270 N N . ASP A 1 164 ? -5.248 18.341 -6.535 1.00 36.44 164 ASP A N 1
ATOM 1271 C CA . ASP A 1 164 ? -5.849 18.083 -7.866 1.00 36.44 164 ASP A CA 1
ATOM 1272 C C . ASP A 1 164 ? -6.000 16.653 -8.439 1.00 36.44 164 ASP A C 1
ATOM 1274 O O . ASP A 1 164 ? -5.024 16.031 -8.923 1.00 36.44 164 ASP A O 1
#

pLDDT: mean 76.07, std 19.51, range [27.09, 97.0]

Sequence (164 aa):
MVCEGTPDTYSNHESGLSRLVDANNAGTEHAGACTLILTEGDSGAAFANAGLGVVGKDYFGVYPLCGKLLNVRDATLNEVQNNQDLLNLRKIMGLQYNKEYTNIYGLRYGRLMIMTNQATHGQKQRDFFTIPEYEKWLEETPGGEEWVLEHFTVGGSDRLCDED

Organism: Psilocybe cyanescens (NCBI:txid93625)

Foldseek 3Di:
DDDDDDPPPPPPPPVLCPQKQAAQQFQHPCQLQAEEEEEAAPFRQVQVVVVCVPVPRNRYMYHYDQHDDDPPVPDDPVCCVPDSVNVNVCVSQVPDPPDDDPASPRTRHSYYAYEAQWWDADPDIDGDQDPVRLVVVCVVDVVSVNIDGRDDDHGDDDDDPDDD

InterPro domains:
  IPR001154 DNA topoisomerase II, eukaryotic-type [PR01158] (19-29)
  IPR001154 DNA topoisomerase II, eukaryotic-type [PR01158] (34-41)
  IPR001154 DNA topoisomerase II, eukaryotic-type [PR01158] (82-95)
  IPR013759 DNA topoisomerase, type IIA, subunit B, C-terminal [G3DSA:3.40.50.670] (5-156)
  IPR013760 DNA topoisomerase, type IIA-like domain superfamily [SSF56719] (15-152)
  IPR050634 DNA Topoisomerase II [PTHR10169] (14-122)

Radius of gyration: 18.23 Å; chains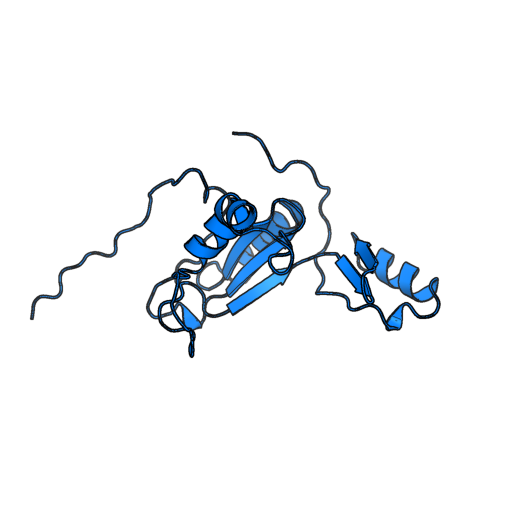: 1; bounding box: 41×40×65 Å

=== Feature glossary ===
Annotated list of the representations used here:

Nearest PDB structures. The Foldseek neighbor list gives the closest experimentally determined structures in the PDB, ranked by structural alignment. TM-score near 1 means near-identical fold; near 0.3 means only rough topology match. This is how one finds what a novel AlphaFold prediction most resembles in the solved-structure universe.

Foldseek 3Di. Foldseek's 3Di representation compresses backbone geometry into a per-residue letter drawn from a learned twenty-state alphabet. It captures the tertiary interaction pattern around each residue — which residues are packed against it in space, regardless of where they are in sequence.

Radius of gyration, Cα contacts, bounding box. Radius of gyration (Rg) is the root-mean-square distance of Cα atoms from their centroid — a single number for overall size and compactness. A globular domain of N residues has Rg ≈ 2.2·N^0.38 Å; an extended or disordered chain has a much larger Rg. The Cα contact count is the number of residue pairs whose Cα atoms are within 8 Å and are more than four positions apart in sequence — a standard proxy for tertiary packing density. The bounding box is the smallest axis-aligned box enclosing all Cα atoms.

InterPro / GO / CATH / organism. The annotation block draws on four external resources. InterPro: which protein families and domains the sequence belongs to. GO: standardized terms for what the protein does, what process it participates in, and where in the cell it acts. CATH: which structural fold it has in the CATH hierarchy. Organism: the species of origin.

mmCIF coordinates. The mmCIF block holds the 3D Cartesian coordinates of each backbone atom (N, Cα, C, O) in ångströms. mmCIF is the PDB's canonical archive format — a tagged-loop text representation of the atomic model.

pLDDT. pLDDT is the predicted lDDT-Cα score: AlphaFold's confidence that the local environment of each residue (all inter-atomic distances within 15 Å) is correctly placed. It is a per-residue number between 0 and 100, with higher meaning more reliable.

Backbone torsions (φ/ψ). φ (phi) and ψ (psi) are the two rotatable backbone dihedrals per residue: φ is the C(i-1)–N–Cα–C torsion, ψ is the N–Cα–C–N(i+1) torsion, both in degrees on (−180°, 180°]. α-helical residues cluster near (−60°, −45°); β-strand residues near (−120°, +130°). A Ramachandran plot is simply a scatter of (φ, ψ) for every residue.

B-factor. For experimental (PDB) structures, the B-factor (temperature factor) quantifies the positional spread of each atom in the crystal — a combination of thermal vibration and static disorder — in units of Å². High B-factors mark flexible loops or poorly resolved regions; low B-factors mark the rigid, well-ordered core.

Secondary structure (3-state, P-SEA). SS3 is a coarse helix/strand/coil call (letters a/b/c) made by the P-SEA algorithm from inter-Cα distances and dihedrals. It is less detailed than DSSP but needs only Cα positions.

Predicted aligned error. Predicted aligned error is AlphaFold's pairwise confidence. Unlike pLDDT (per-residue), PAE is per-residue-pair and captures whether two parts of the structure are correctly placed relative to each other. Units are ångströms of expected positional error.

Solvent-accessible surface area. Solvent-accessible surface area (SASA) is the area in Å² traced out by the centre of a 1.4 Å probe sphere (a water molecule) rolled over the protein's van der Waals surface (Shrake–Rupley / Lee–Richards construction). Buried residues have near-zero SASA; fully exposed residues can exceed 200 Å². The total SASA scales roughly with the number of surface residues.

Secondary structure (8-state, DSSP). The SS8 string is DSSP's per-residue secondary-structure call. α-helix (H) means an i→i+4 H-bond ladder; β-strand (E) means the residue participates in a β-sheet; 3₁₀ (G) and π (I) are tighter and wider helices; T/S are turns/bends; '-' is loop.

Rendered structure images. Structure images are PyMOL renders from six orthogonal camera directions. Cartoon representation draws helices as coils and strands as arrows; sticks shows the backbone as bonds; surface shows the solvent-excluded envelope. Rainbow coloring maps sequence position to hue (blue→red, N→C); chain coloring assigns a distinct color per polypeptide.

Sequence. The amino-acid sequence is the protein's primary structure: the linear order of residues from the N-terminus to the C-terminus, written in one-letter code. Everything else here — the 3D coordinates, the secondary structure, the domain annotations — is ultimately a consequence of this string.

Contact-map, Ramachandran, and PAE plots. Three diagnostic plots accompany the record. The Cα contact map visualizes the tertiary structure as a 2D adjacency matrix (8 Å cutoff, sequence-local contacts suppressed). The Ramachandran plot shows the distribution of backbone (φ, ψ) torsions, with points in the α and β basins reflecting secondary structure content. The PAE plot shows AlphaFold's inter-residue confidence as a color matrix.